Protein AF-A0A4Q9GJH0-F1 (afdb_monomer_lite)

Sequence (134 aa):
MIDRMADQTITAEALDAIDVSEDGAAIRVCFRGADGQDANLFLPGECAGQLAMSLPRAVRTALRLRHRDDSLRMVFPVGGWTIEASTDRDTMILTISTPDGFEASYALNRSGADDLAQSLSDAPANMPVAILKN

Structure (mmCIF, N/CA/C/O backbone):
data_AF-A0A4Q9GJH0-F1
#
_entry.id   AF-A0A4Q9GJH0-F1
#
loop_
_atom_site.group_PDB
_atom_site.id
_atom_site.type_symbol
_atom_site.label_atom_id
_atom_site.label_alt_id
_atom_site.label_comp_id
_atom_site.label_asym_id
_atom_site.label_entity_id
_atom_site.label_seq_id
_atom_site.pdbx_PDB_ins_code
_atom_site.Cartn_x
_atom_site.Cartn_y
_atom_site.Cartn_z
_atom_site.occupancy
_atom_site.B_iso_or_equiv
_atom_site.auth_seq_id
_atom_site.auth_comp_id
_atom_site.auth_asym_id
_atom_site.auth_atom_id
_atom_site.pdbx_PDB_model_num
ATOM 1 N N . MET A 1 1 ? -5.059 28.647 24.399 1.00 35.47 1 MET A N 1
ATOM 2 C CA . MET A 1 1 ? -5.648 27.422 24.973 1.00 35.47 1 MET A CA 1
ATOM 3 C C . MET A 1 1 ? -6.039 26.560 23.791 1.00 35.47 1 MET A C 1
ATOM 5 O O . MET A 1 1 ? -7.014 26.884 23.133 1.00 35.47 1 MET A O 1
ATOM 9 N N . ILE A 1 2 ? -5.187 25.608 23.409 1.00 39.00 2 ILE A N 1
ATOM 10 C CA . ILE A 1 2 ? -5.505 24.680 22.318 1.00 39.00 2 ILE A CA 1
ATOM 11 C C . ILE A 1 2 ? -6.424 23.645 22.949 1.00 39.00 2 ILE A C 1
ATOM 13 O O . ILE A 1 2 ? -6.019 22.979 23.903 1.00 39.00 2 ILE A O 1
ATOM 17 N N . ASP A 1 3 ? -7.673 23.618 22.496 1.00 41.72 3 ASP A N 1
ATOM 18 C CA . ASP A 1 3 ? -8.643 22.621 22.915 1.00 41.72 3 ASP A CA 1
ATOM 19 C C . ASP A 1 3 ? -8.056 21.245 22.605 1.00 41.72 3 ASP A C 1
ATOM 21 O O . ASP A 1 3 ? -7.635 20.959 21.480 1.00 41.72 3 ASP A O 1
AT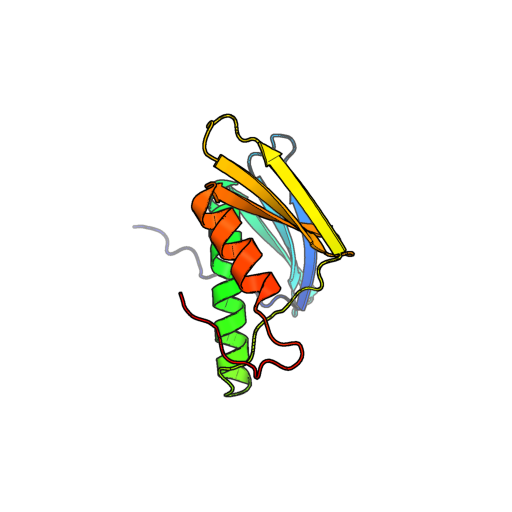OM 25 N N . ARG A 1 4 ? -7.911 20.433 23.646 1.00 51.38 4 ARG A N 1
ATOM 26 C CA . ARG A 1 4 ? -7.386 19.082 23.540 1.00 51.38 4 ARG A CA 1
ATOM 27 C C . ARG A 1 4 ? -8.502 18.283 22.884 1.00 51.38 4 ARG A C 1
ATOM 29 O O . ARG A 1 4 ? -9.346 17.755 23.602 1.00 51.38 4 ARG A O 1
ATOM 36 N N . MET A 1 5 ? -8.537 18.268 21.545 1.00 52.88 5 MET A N 1
ATOM 37 C CA . MET A 1 5 ? -9.466 17.437 20.777 1.00 52.88 5 MET A CA 1
ATOM 38 C C . MET A 1 5 ? -9.485 16.063 21.437 1.00 52.88 5 MET A C 1
ATOM 40 O O . MET A 1 5 ? -8.427 15.460 21.642 1.00 52.88 5 MET A O 1
ATOM 44 N N . ALA A 1 6 ? -10.667 15.647 21.890 1.00 57.72 6 ALA A N 1
ATOM 45 C CA . ALA A 1 6 ? -10.839 14.363 22.538 1.00 57.72 6 ALA A CA 1
ATOM 46 C C . ALA A 1 6 ? -10.229 13.288 21.634 1.00 57.72 6 ALA A C 1
ATOM 48 O O . ALA A 1 6 ? -10.482 13.281 20.430 1.00 57.72 6 ALA A O 1
ATOM 49 N N . ASP A 1 7 ? -9.404 12.420 22.214 1.00 72.12 7 ASP A N 1
ATOM 50 C CA . ASP A 1 7 ? -8.904 11.230 21.537 1.00 72.12 7 ASP A CA 1
ATOM 51 C C . ASP A 1 7 ? -10.113 10.334 21.242 1.00 72.12 7 ASP A C 1
ATOM 53 O O . ASP A 1 7 ? -10.593 9.595 22.104 1.00 72.12 7 ASP A O 1
ATOM 57 N N . GLN A 1 8 ? -10.704 10.508 20.060 1.00 77.81 8 GLN A N 1
ATOM 58 C CA . GLN A 1 8 ? -11.819 9.699 19.595 1.00 77.81 8 GLN A CA 1
ATOM 59 C C . GLN A 1 8 ? -11.248 8.395 19.052 1.00 77.81 8 GLN A C 1
ATOM 61 O O . GLN A 1 8 ? -11.028 8.225 17.856 1.00 77.81 8 GLN A O 1
ATOM 66 N N . THR A 1 9 ? -10.977 7.473 19.972 1.00 83.00 9 THR A N 1
ATOM 67 C CA . THR A 1 9 ? -10.637 6.099 19.620 1.00 83.00 9 THR A CA 1
ATOM 68 C C . THR A 1 9 ? -11.901 5.353 19.209 1.00 83.00 9 THR A C 1
ATOM 70 O O . THR A 1 9 ? -12.890 5.340 19.941 1.00 83.00 9 THR A O 1
ATOM 73 N N . ILE A 1 10 ? -11.846 4.689 18.057 1.00 87.56 10 ILE A N 1
ATOM 74 C CA . ILE A 1 10 ? -12.928 3.856 17.533 1.00 87.56 10 ILE A CA 1
ATOM 75 C C . ILE A 1 10 ? -12.414 2.426 17.435 1.00 87.56 10 ILE A C 1
ATOM 77 O O . ILE A 1 10 ? -11.297 2.187 16.977 1.00 87.56 10 ILE A O 1
ATOM 81 N N . THR A 1 11 ? -13.233 1.468 17.865 1.00 90.88 11 THR A N 1
ATOM 82 C CA . THR A 1 11 ? -12.961 0.045 17.642 1.00 90.88 11 THR A CA 1
ATOM 83 C C . THR A 1 11 ? -13.763 -0.410 16.432 1.00 90.88 11 THR A C 1
ATOM 85 O O . THR A 1 11 ? -14.964 -0.653 16.541 1.00 90.88 11 THR A O 1
ATOM 88 N N . ALA A 1 12 ? -13.103 -0.484 15.277 1.00 91.38 12 ALA A N 1
ATOM 89 C CA . ALA A 1 12 ? -13.711 -0.985 14.052 1.00 91.38 12 ALA A CA 1
ATOM 90 C C . ALA A 1 12 ? -13.873 -2.512 14.116 1.00 91.38 12 ALA A C 1
ATOM 92 O O . ALA A 1 12 ? -12.917 -3.233 14.403 1.00 91.38 12 ALA A O 1
ATOM 93 N N . GLU A 1 13 ? -15.076 -2.993 13.821 1.00 93.31 13 GLU A N 1
ATOM 94 C CA . GLU A 1 13 ? -15.376 -4.409 13.605 1.00 93.31 13 GLU A CA 1
ATOM 95 C C . GLU A 1 13 ? -15.095 -4.811 12.151 1.00 93.31 13 GLU A C 1
ATOM 97 O O . GLU A 1 13 ? -14.546 -5.884 11.896 1.00 93.31 13 GLU A O 1
ATOM 102 N N . ALA A 1 14 ? -15.416 -3.929 11.199 1.00 92.00 14 ALA A N 1
ATOM 103 C CA . ALA A 1 14 ? -15.199 -4.151 9.774 1.00 92.00 14 ALA A CA 1
ATOM 104 C C . ALA A 1 14 ? -14.871 -2.848 9.030 1.00 92.00 14 ALA A C 1
ATOM 106 O O . ALA A 1 14 ? -15.298 -1.763 9.430 1.00 92.00 14 ALA A O 1
ATOM 107 N N . LEU A 1 15 ? -14.120 -2.980 7.932 1.00 92.69 15 LEU A N 1
ATOM 108 C CA . LEU A 1 15 ? -14.021 -1.968 6.880 1.00 92.69 15 LEU A CA 1
ATOM 109 C C . LEU A 1 15 ? -15.185 -2.194 5.910 1.00 92.69 15 LEU A C 1
ATOM 111 O O . LEU A 1 15 ? -15.270 -3.268 5.317 1.00 92.69 15 LEU A O 1
ATOM 115 N N . ASP A 1 16 ? -16.047 -1.196 5.749 1.00 92.12 16 ASP A N 1
ATOM 116 C CA . ASP A 1 16 ? -17.266 -1.317 4.946 1.00 92.12 16 ASP A CA 1
ATOM 117 C C . ASP A 1 16 ? -17.090 -0.755 3.532 1.00 92.12 16 ASP A C 1
ATOM 119 O O . ASP A 1 16 ? -17.484 -1.396 2.560 1.00 92.12 16 ASP A O 1
ATOM 123 N N . ALA A 1 17 ? -16.497 0.435 3.405 1.00 92.56 17 ALA A N 1
ATOM 124 C CA . ALA A 1 17 ? -16.314 1.100 2.117 1.00 92.56 17 ALA A CA 1
ATOM 125 C C . ALA A 1 17 ? -15.124 2.068 2.130 1.00 92.56 17 ALA A C 1
ATOM 127 O O . ALA A 1 17 ? -14.705 2.557 3.183 1.00 92.56 17 ALA A O 1
ATOM 128 N N . ILE A 1 18 ? -14.605 2.359 0.937 1.00 93.81 18 ILE A N 1
ATOM 129 C CA . ILE A 1 18 ? -13.670 3.456 0.691 1.00 93.81 18 ILE A CA 1
ATOM 130 C C . ILE A 1 18 ? -14.238 4.292 -0.452 1.00 93.81 18 ILE A C 1
ATOM 132 O O . ILE A 1 18 ? -14.341 3.807 -1.576 1.00 93.81 18 ILE A O 1
ATOM 136 N N . ASP A 1 19 ? -14.572 5.545 -0.158 1.00 95.44 19 ASP A N 1
ATOM 137 C CA . ASP A 1 19 ? -15.077 6.506 -1.136 1.00 95.44 19 ASP A CA 1
ATOM 138 C C . ASP A 1 19 ? -14.008 7.554 -1.452 1.00 95.44 19 ASP A C 1
ATOM 140 O O . ASP A 1 19 ? -13.217 7.939 -0.587 1.00 95.44 19 ASP A O 1
ATOM 144 N N . VAL A 1 20 ? -14.015 8.066 -2.679 1.00 95.44 20 VAL A N 1
ATOM 145 C CA . VAL A 1 20 ? -13.168 9.187 -3.109 1.00 95.44 20 VAL A CA 1
ATOM 146 C C . VAL A 1 20 ? -14.058 10.411 -3.305 1.00 95.44 20 VAL A C 1
ATOM 148 O O . VAL A 1 20 ? -15.166 10.291 -3.829 1.00 95.44 20 VAL A O 1
ATOM 151 N N . SER A 1 21 ? -13.609 11.586 -2.859 1.00 94.62 21 SER A N 1
ATOM 152 C CA . SER A 1 21 ? -14.338 12.833 -3.104 1.00 94.62 21 SER A CA 1
ATOM 153 C C . SER A 1 21 ? -14.455 13.120 -4.604 1.00 94.62 21 SER A C 1
ATOM 155 O O . SER A 1 21 ? -13.598 12.722 -5.389 1.00 94.62 21 SER A O 1
ATOM 157 N N . GLU A 1 22 ? -15.504 13.838 -5.016 1.00 95.56 22 GLU A N 1
ATOM 158 C CA . GLU A 1 22 ? -15.748 14.151 -6.437 1.00 95.56 22 GLU A CA 1
ATOM 159 C C . GLU A 1 22 ? -14.574 14.890 -7.102 1.00 95.56 22 GLU A C 1
ATOM 161 O O . GLU A 1 22 ? -14.323 14.722 -8.292 1.00 95.56 22 GLU A O 1
ATOM 166 N N . ASP A 1 23 ? -13.838 15.689 -6.327 1.00 94.75 23 ASP A N 1
ATOM 167 C CA . ASP A 1 23 ? -12.649 16.424 -6.764 1.00 94.75 23 ASP A CA 1
ATOM 168 C C . ASP A 1 23 ? -11.340 15.615 -6.665 1.00 94.75 23 ASP A C 1
ATOM 170 O O . ASP A 1 23 ? -10.280 16.116 -7.040 1.00 94.75 23 ASP A O 1
ATOM 174 N N . GLY A 1 24 ? -11.386 14.381 -6.149 1.00 93.69 24 GLY A N 1
ATOM 175 C CA . GLY A 1 24 ? -10.224 13.513 -5.945 1.00 93.69 24 GLY A CA 1
ATOM 176 C C . GLY A 1 24 ? -9.266 13.960 -4.836 1.00 93.69 24 GLY A C 1
ATOM 177 O O . GLY A 1 24 ? -8.205 13.359 -4.668 1.00 93.69 24 GLY A O 1
ATOM 178 N N . ALA A 1 25 ? -9.599 15.006 -4.076 1.00 94.81 25 ALA A N 1
ATOM 179 C CA . ALA A 1 25 ? -8.696 15.596 -3.090 1.00 94.81 25 ALA A CA 1
ATOM 180 C C . ALA A 1 25 ? -8.583 14.782 -1.790 1.00 94.81 25 ALA A C 1
ATOM 182 O O . ALA A 1 25 ? -7.629 14.962 -1.023 1.00 94.81 25 ALA A O 1
ATOM 183 N N . ALA A 1 26 ? -9.549 13.904 -1.515 1.00 96.00 26 ALA A N 1
ATOM 184 C CA . ALA A 1 26 ? -9.608 13.141 -0.280 1.00 96.00 26 ALA A CA 1
ATOM 185 C C . ALA A 1 26 ? -10.279 11.777 -0.459 1.00 96.00 26 ALA A C 1
ATOM 187 O O . ALA A 1 26 ? -11.070 11.557 -1.376 1.00 96.00 26 ALA A O 1
ATOM 188 N N . ILE A 1 27 ? -9.998 10.883 0.486 1.00 96.50 27 ILE A N 1
ATOM 189 C CA . ILE A 1 27 ? -10.698 9.611 0.640 1.00 96.50 27 ILE A CA 1
ATOM 190 C C . ILE A 1 27 ? -11.463 9.586 1.962 1.00 96.50 27 ILE A C 1
ATOM 192 O O . ILE A 1 27 ? -11.039 10.164 2.968 1.00 96.50 27 ILE A O 1
ATOM 196 N N . ARG A 1 28 ? -12.588 8.881 1.973 1.00 96.00 28 ARG A N 1
ATOM 197 C CA . ARG A 1 28 ? -13.330 8.526 3.178 1.00 96.00 28 ARG A CA 1
ATOM 198 C C . ARG A 1 28 ? -13.240 7.024 3.369 1.00 96.00 28 ARG A C 1
ATOM 200 O O . ARG A 1 28 ? -13.573 6.268 2.467 1.00 96.00 28 ARG A O 1
ATOM 207 N N . VAL A 1 29 ? -12.812 6.611 4.553 1.00 95.06 29 VAL A N 1
ATOM 208 C CA . VAL A 1 29 ? -12.776 5.210 4.965 1.00 95.06 29 VAL A CA 1
ATOM 209 C C . VAL A 1 29 ? -13.909 4.986 5.957 1.00 95.06 29 VAL A C 1
ATOM 211 O O . VAL A 1 29 ? -13.932 5.612 7.019 1.00 95.06 29 VAL A O 1
ATOM 214 N N . CYS A 1 30 ? -14.851 4.130 5.587 1.00 94.56 30 CYS A N 1
ATOM 215 C CA . CYS A 1 30 ? -16.059 3.847 6.349 1.00 94.56 30 CYS A CA 1
ATOM 216 C C . CYS A 1 30 ? -15.871 2.543 7.126 1.00 94.56 30 CYS A C 1
ATOM 218 O O . CYS A 1 30 ? -15.550 1.504 6.544 1.00 94.56 30 CYS A O 1
ATOM 220 N N . PHE A 1 31 ? -16.081 2.592 8.434 1.00 94.31 31 PHE A N 1
ATOM 221 C CA . PHE A 1 31 ? -15.978 1.453 9.333 1.00 94.31 31 PHE A CA 1
ATOM 222 C C . PHE A 1 31 ? -17.298 1.221 10.047 1.00 94.31 31 PHE A C 1
ATOM 224 O O . PHE A 1 31 ? -17.959 2.170 10.469 1.00 94.31 31 PHE A O 1
ATOM 231 N N . ARG A 1 32 ? -17.596 -0.047 10.299 1.00 93.62 32 ARG A N 1
ATOM 232 C CA . ARG A 1 32 ? -18.620 -0.442 11.260 1.00 93.62 32 ARG A CA 1
ATOM 233 C C . ARG A 1 32 ? -17.994 -0.519 12.645 1.00 93.62 32 ARG A C 1
ATOM 235 O O . ARG A 1 32 ? -17.018 -1.252 12.827 1.00 93.62 32 ARG A O 1
ATOM 242 N N . GLY A 1 33 ? -18.504 0.238 13.609 1.00 90.12 33 GLY A N 1
ATOM 243 C CA . GLY A 1 33 ? -18.039 0.182 14.994 1.00 90.12 33 GLY A CA 1
ATOM 244 C C . GLY A 1 33 ? -18.573 -1.043 15.733 1.00 90.12 33 GLY A C 1
ATOM 245 O O . GLY A 1 33 ? -19.702 -1.477 15.511 1.00 90.12 33 GLY A O 1
ATOM 246 N N . ALA A 1 34 ? -17.777 -1.584 16.657 1.00 89.12 34 ALA A N 1
ATOM 247 C CA . ALA A 1 34 ? -18.182 -2.709 17.509 1.00 89.12 34 ALA A CA 1
ATOM 248 C C . ALA A 1 34 ? -19.311 -2.357 18.505 1.00 89.12 34 ALA A C 1
ATOM 250 O O . ALA A 1 34 ? -19.919 -3.238 19.110 1.00 89.12 34 ALA A O 1
ATOM 251 N N . ASP A 1 35 ? -19.588 -1.067 18.697 1.00 87.19 35 ASP A N 1
ATOM 252 C CA . ASP A 1 35 ? -20.725 -0.530 19.450 1.00 87.19 35 ASP A CA 1
ATOM 253 C C . ASP A 1 35 ? -21.996 -0.379 18.590 1.00 87.19 35 ASP A C 1
ATOM 255 O O . ASP A 1 35 ? -23.019 0.122 19.064 1.00 87.19 35 ASP A O 1
ATOM 259 N N . GLY A 1 36 ? -21.941 -0.815 17.327 1.00 84.88 36 GLY A N 1
ATOM 260 C CA . GLY A 1 36 ? -23.011 -0.669 16.349 1.00 84.88 36 GLY A CA 1
ATOM 261 C C . GLY A 1 36 ? -23.145 0.745 15.782 1.00 84.88 36 GLY A C 1
ATOM 262 O O . GLY A 1 36 ? -24.145 1.018 15.120 1.00 84.88 36 GLY A O 1
ATOM 263 N N . GLN A 1 37 ? -22.193 1.646 16.053 1.00 88.19 37 GLN A N 1
ATOM 264 C CA . GLN A 1 37 ? -22.141 2.974 15.447 1.00 88.19 37 GLN A CA 1
ATOM 265 C C . GLN A 1 37 ? -21.110 3.005 14.323 1.00 88.19 37 GLN A C 1
ATOM 267 O O . GLN A 1 37 ? -19.944 2.657 14.510 1.00 88.19 37 GLN A O 1
ATOM 272 N N . ASP A 1 38 ? -21.531 3.459 13.148 1.00 90.44 38 ASP A N 1
ATOM 273 C CA . ASP A 1 38 ? -20.618 3.622 12.023 1.00 90.44 38 ASP A CA 1
ATOM 274 C C . ASP A 1 38 ? -19.680 4.810 12.248 1.00 90.44 38 ASP A C 1
ATOM 276 O O . ASP A 1 38 ? -20.036 5.844 12.823 1.00 90.44 38 ASP A O 1
ATOM 280 N N . ALA A 1 39 ? -18.461 4.659 11.751 1.00 91.44 39 ALA A N 1
ATOM 281 C CA . ALA A 1 39 ? -17.379 5.602 11.915 1.00 91.44 39 ALA A CA 1
ATOM 282 C C . ALA A 1 39 ? -16.723 5.906 10.576 1.00 91.44 39 ALA A C 1
ATOM 284 O O . ALA A 1 39 ? -16.472 5.014 9.773 1.00 91.44 39 ALA A O 1
ATOM 285 N N . ASN A 1 40 ? -16.380 7.173 10.360 1.00 92.25 40 ASN A N 1
ATOM 286 C CA . ASN A 1 40 ? -15.754 7.613 9.122 1.00 92.25 40 ASN A CA 1
ATOM 287 C C . ASN A 1 40 ? -14.418 8.284 9.417 1.00 92.25 40 ASN A C 1
ATOM 289 O O . ASN A 1 40 ? -14.354 9.238 10.191 1.00 92.25 40 ASN A O 1
ATOM 293 N N . LEU A 1 41 ? -13.365 7.821 8.748 1.00 92.69 41 LEU A N 1
ATOM 294 C CA . LEU A 1 41 ? -12.070 8.484 8.723 1.00 92.69 41 LEU A CA 1
ATOM 295 C C . LEU A 1 41 ? -11.927 9.231 7.397 1.00 92.69 41 LEU A C 1
ATOM 297 O O . LEU A 1 41 ? -11.877 8.623 6.331 1.00 92.69 41 LEU A O 1
ATOM 301 N N . PHE A 1 42 ? -11.864 10.557 7.467 1.00 93.69 42 PHE A N 1
ATOM 302 C CA . PHE A 1 42 ? -11.609 11.403 6.306 1.00 93.69 42 PHE A CA 1
ATOM 303 C C . PHE A 1 42 ? -10.116 11.707 6.200 1.00 93.69 42 PHE A C 1
ATOM 305 O O . PHE A 1 42 ? -9.511 12.198 7.153 1.00 93.69 42 PHE A O 1
ATOM 312 N N . LEU A 1 43 ? -9.526 11.422 5.043 1.00 95.44 43 LEU A N 1
ATOM 313 C CA . LEU A 1 43 ? -8.099 11.584 4.795 1.00 95.44 43 LEU A CA 1
ATOM 314 C C . LEU A 1 43 ? -7.896 12.440 3.547 1.00 95.44 43 LEU A C 1
ATOM 316 O O . LEU A 1 43 ? -8.245 11.998 2.451 1.00 95.44 43 LEU A O 1
ATOM 320 N N . PRO A 1 44 ? -7.278 13.626 3.670 1.00 96.50 44 PRO A N 1
ATOM 321 C CA . PRO A 1 44 ? -6.696 14.301 2.518 1.00 96.50 44 PRO A CA 1
ATOM 322 C C . PRO A 1 44 ? -5.745 13.359 1.766 1.00 96.50 44 PRO A C 1
ATOM 324 O O . PRO A 1 44 ? -5.099 12.514 2.391 1.00 96.50 44 PRO A O 1
ATOM 327 N N . GLY A 1 45 ? -5.626 13.513 0.446 1.00 92.88 45 GLY A N 1
ATOM 328 C CA . GLY A 1 45 ? -4.864 12.590 -0.406 1.00 92.88 45 GLY A CA 1
ATOM 329 C C . GLY A 1 45 ? -3.420 12.352 0.054 1.00 92.88 45 GLY A C 1
ATOM 330 O O . GLY A 1 45 ? -2.937 11.222 0.029 1.00 92.88 45 GLY A O 1
ATOM 331 N N . GLU A 1 46 ? -2.747 13.380 0.575 1.00 93.94 46 GLU A N 1
ATOM 332 C CA . GLU A 1 46 ? -1.403 13.228 1.147 1.00 93.94 46 GLU A CA 1
ATOM 333 C C . GLU A 1 46 ? -1.398 12.305 2.379 1.00 93.94 46 GLU A C 1
ATOM 335 O O . GLU A 1 46 ? -0.577 11.391 2.475 1.00 93.94 46 GLU A O 1
ATOM 340 N N . CYS A 1 47 ? -2.352 12.487 3.297 1.00 95.12 47 CYS A N 1
ATOM 341 C CA . CYS A 1 47 ? -2.505 11.627 4.469 1.00 95.12 47 CYS A CA 1
ATOM 342 C C . CYS A 1 47 ? -2.869 10.193 4.071 1.00 95.12 47 CYS A C 1
ATOM 344 O O . CYS A 1 47 ? -2.380 9.244 4.684 1.00 95.12 47 CYS A O 1
ATOM 346 N N . ALA A 1 48 ? -3.690 10.024 3.032 1.00 93.69 48 ALA A N 1
ATOM 347 C CA . ALA A 1 48 ? -4.018 8.715 2.480 1.00 93.69 48 ALA A CA 1
ATOM 348 C C . ALA A 1 48 ? -2.766 7.992 1.961 1.00 93.69 48 ALA A C 1
ATOM 350 O O . ALA A 1 48 ? -2.539 6.834 2.311 1.00 93.69 48 ALA A O 1
ATOM 351 N N . GLY A 1 49 ? -1.911 8.690 1.206 1.00 91.81 49 GLY A N 1
ATOM 352 C CA . GLY A 1 49 ? -0.634 8.151 0.734 1.00 91.81 49 GLY A CA 1
ATOM 353 C C . GLY A 1 49 ? 0.301 7.766 1.883 1.00 91.81 49 GLY A C 1
ATOM 354 O O . GLY A 1 49 ? 0.833 6.655 1.912 1.00 91.81 49 GLY A O 1
ATOM 355 N N . GLN A 1 50 ? 0.446 8.636 2.886 1.00 94.56 50 GLN A N 1
ATOM 356 C CA . GLN A 1 50 ? 1.250 8.347 4.080 1.00 94.56 50 GLN A CA 1
ATOM 357 C C . GLN A 1 50 ? 0.732 7.119 4.843 1.00 94.56 50 GLN A C 1
ATOM 359 O O . GLN A 1 50 ? 1.526 6.276 5.279 1.00 94.56 50 GLN A O 1
ATOM 364 N N . LEU A 1 51 ? -0.592 6.985 4.980 1.00 93.38 51 LEU A N 1
ATOM 365 C CA . LEU A 1 51 ? -1.217 5.830 5.616 1.00 93.38 51 LEU A CA 1
ATOM 366 C C . LEU A 1 51 ? -0.963 4.553 4.809 1.00 93.38 51 LEU A C 1
ATOM 368 O O . LEU A 1 51 ? -0.510 3.563 5.383 1.00 93.38 51 LEU A O 1
ATOM 372 N N . ALA A 1 52 ? -1.171 4.586 3.490 1.00 91.44 52 ALA A N 1
ATOM 373 C CA . ALA A 1 52 ? -0.929 3.453 2.599 1.00 91.44 52 ALA A CA 1
ATOM 374 C C . ALA A 1 52 ? 0.528 2.963 2.667 1.00 91.44 52 ALA A C 1
ATOM 376 O O . ALA A 1 52 ? 0.775 1.761 2.745 1.00 91.44 52 ALA A O 1
ATOM 377 N N . MET A 1 53 ? 1.503 3.876 2.734 1.00 91.12 53 MET A N 1
ATOM 378 C CA . MET A 1 53 ? 2.923 3.523 2.868 1.00 91.12 53 MET A CA 1
ATOM 379 C C . MET A 1 53 ? 3.296 2.986 4.261 1.00 91.12 53 MET A C 1
ATOM 381 O O . MET A 1 53 ? 4.281 2.258 4.408 1.00 91.12 53 MET A O 1
ATOM 385 N N . SER A 1 54 ? 2.521 3.320 5.294 1.00 92.50 54 SER A N 1
ATOM 386 C CA . SER A 1 54 ? 2.821 2.959 6.688 1.00 92.50 54 SER A CA 1
ATOM 387 C C . SER A 1 54 ? 2.122 1.676 7.143 1.00 92.50 54 SER A C 1
ATOM 389 O O . SER A 1 54 ? 2.678 0.899 7.930 1.00 92.50 54 SER A O 1
ATOM 391 N N . LEU A 1 55 ? 0.914 1.429 6.634 1.00 92.88 55 LEU A N 1
ATOM 392 C CA . LEU A 1 55 ? 0.043 0.345 7.075 1.00 92.88 55 LEU A CA 1
ATOM 393 C C . LEU A 1 55 ? 0.669 -1.052 6.900 1.00 92.88 55 LEU A C 1
ATOM 395 O O . LEU A 1 55 ? 0.638 -1.814 7.869 1.00 92.88 55 LEU A O 1
ATOM 399 N N . PRO A 1 56 ? 1.340 -1.399 5.778 1.00 90.75 56 PRO A N 1
ATOM 400 C CA . PRO A 1 56 ? 1.969 -2.713 5.629 1.00 90.75 56 PRO A CA 1
ATOM 401 C C . PRO A 1 56 ? 2.995 -3.012 6.733 1.00 90.75 56 PRO A C 1
ATOM 403 O O . PRO A 1 56 ? 3.052 -4.121 7.274 1.00 90.75 56 PRO A O 1
ATOM 406 N N . ARG A 1 57 ? 3.789 -2.005 7.132 1.00 91.44 57 ARG A N 1
ATOM 407 C CA . ARG A 1 57 ? 4.771 -2.140 8.220 1.00 91.44 57 ARG A CA 1
ATOM 408 C C . ARG A 1 57 ? 4.092 -2.275 9.583 1.00 91.44 57 ARG A C 1
ATOM 410 O O . ARG A 1 57 ? 4.565 -3.066 10.408 1.00 91.44 57 ARG A O 1
ATOM 417 N N . ALA A 1 58 ? 3.019 -1.524 9.824 1.00 94.31 58 ALA A N 1
ATOM 418 C CA . ALA A 1 58 ? 2.249 -1.603 11.062 1.00 94.31 58 ALA A CA 1
ATOM 419 C C . ALA A 1 58 ? 1.596 -2.986 11.223 1.00 94.31 58 ALA A C 1
ATOM 421 O O . ALA A 1 58 ? 1.803 -3.647 12.240 1.00 94.31 58 ALA A O 1
ATOM 422 N N . VAL A 1 59 ? 0.924 -3.480 10.178 1.00 93.56 59 VAL A N 1
ATOM 423 C CA . VAL A 1 59 ? 0.287 -4.806 10.147 1.00 93.56 59 VAL A CA 1
ATOM 424 C C . VAL A 1 59 ? 1.309 -5.920 10.359 1.00 93.56 59 VAL A C 1
ATOM 426 O O . VAL A 1 59 ? 1.098 -6.802 11.191 1.00 93.56 59 VAL A O 1
ATOM 429 N N . ARG A 1 60 ? 2.463 -5.863 9.677 1.00 93.19 60 ARG A N 1
ATOM 430 C CA . ARG A 1 60 ? 3.553 -6.826 9.899 1.00 93.19 60 ARG A CA 1
ATOM 431 C C . ARG A 1 60 ? 3.998 -6.844 11.361 1.00 93.19 60 ARG A C 1
ATOM 433 O O . ARG A 1 60 ? 4.159 -7.914 11.936 1.00 93.19 60 ARG A O 1
ATOM 440 N N . THR A 1 61 ? 4.197 -5.672 11.965 1.00 94.25 61 THR A N 1
ATOM 441 C CA . THR A 1 61 ? 4.591 -5.562 13.379 1.00 94.25 61 THR A CA 1
ATOM 442 C C . THR A 1 61 ? 3.533 -6.177 14.298 1.00 94.25 61 THR A C 1
ATOM 444 O O . THR A 1 61 ? 3.876 -6.967 15.175 1.00 94.25 61 THR A O 1
ATOM 447 N N . ALA A 1 62 ? 2.252 -5.886 14.060 1.00 94.19 62 ALA A N 1
ATOM 448 C CA . ALA A 1 62 ? 1.147 -6.437 14.838 1.00 94.19 62 ALA A CA 1
ATOM 449 C C . ALA A 1 62 ? 1.075 -7.974 14.757 1.00 94.19 62 ALA A C 1
ATOM 451 O O . ALA A 1 62 ? 0.952 -8.634 15.790 1.00 94.19 62 ALA A O 1
ATOM 452 N N . LEU A 1 63 ? 1.218 -8.554 13.557 1.00 94.69 63 LEU A N 1
ATOM 453 C CA . LEU A 1 63 ? 1.231 -10.009 13.355 1.00 94.69 63 LEU A CA 1
ATOM 454 C C . LEU A 1 63 ? 2.363 -10.683 14.140 1.00 94.69 63 LEU A C 1
ATOM 456 O O . LEU A 1 63 ? 2.122 -11.646 14.869 1.00 94.69 63 LEU A O 1
ATOM 460 N N . ARG A 1 64 ? 3.581 -10.142 14.041 1.00 94.69 64 ARG A N 1
ATOM 461 C CA . ARG A 1 64 ? 4.754 -10.676 14.747 1.00 94.69 64 ARG A CA 1
ATOM 462 C C . ARG A 1 64 ? 4.580 -10.636 16.258 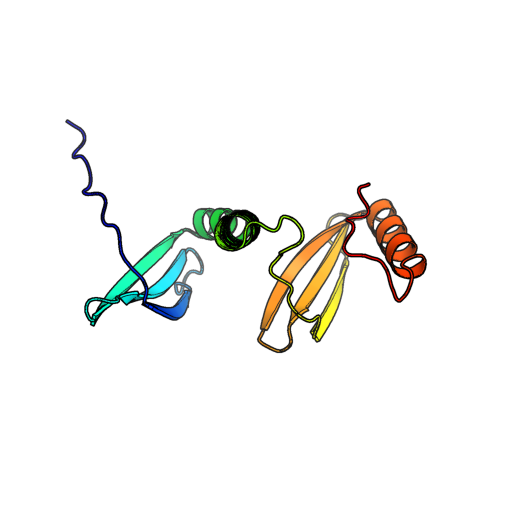1.00 94.69 64 ARG A C 1
ATOM 464 O O . ARG A 1 64 ? 4.845 -11.629 16.926 1.00 94.69 64 ARG A O 1
ATOM 471 N N . LEU A 1 65 ? 4.085 -9.521 16.798 1.00 94.94 65 LEU A N 1
ATOM 472 C CA . LEU A 1 65 ? 3.848 -9.371 18.237 1.00 94.94 65 LEU A CA 1
ATOM 473 C C . LEU A 1 65 ? 2.759 -10.320 18.746 1.00 94.94 65 LEU A C 1
ATOM 475 O O . LEU A 1 65 ? 2.938 -10.957 19.783 1.00 94.94 65 LEU A O 1
ATOM 479 N N . ARG A 1 66 ? 1.649 -10.447 18.007 1.00 95.81 66 ARG A N 1
ATOM 480 C CA . ARG A 1 66 ? 0.515 -11.303 18.383 1.00 95.81 66 ARG A CA 1
ATOM 481 C C . ARG A 1 66 ? 0.898 -12.780 18.453 1.00 95.81 66 ARG A C 1
ATOM 483 O O . ARG A 1 66 ? 0.446 -13.480 19.354 1.00 95.81 66 ARG A O 1
ATOM 490 N N . HIS A 1 67 ? 1.715 -13.246 17.511 1.00 95.31 67 HIS A N 1
ATOM 491 C CA . HIS A 1 67 ? 2.061 -14.663 17.374 1.00 95.31 67 HIS A CA 1
ATOM 492 C C . HIS A 1 67 ? 3.466 -15.014 17.883 1.00 95.31 67 HIS A C 1
ATOM 494 O O . HIS A 1 67 ? 3.803 -16.192 17.946 1.00 95.31 67 HIS A O 1
ATOM 500 N N . ARG A 1 68 ? 4.264 -14.014 18.287 1.00 94.19 68 ARG A N 1
ATOM 501 C CA . ARG A 1 68 ? 5.674 -14.154 18.698 1.00 94.19 68 ARG A CA 1
ATOM 502 C C . ARG A 1 68 ? 6.534 -14.861 17.646 1.00 94.19 68 ARG A C 1
ATOM 504 O O . ARG A 1 68 ? 7.401 -15.661 17.984 1.00 94.19 68 ARG A O 1
ATOM 511 N N . ASP A 1 69 ? 6.282 -14.552 16.379 1.00 90.12 69 ASP A N 1
ATOM 512 C CA . ASP A 1 69 ? 6.969 -15.145 15.234 1.00 90.12 69 ASP A CA 1
ATOM 513 C C . ASP A 1 69 ? 7.361 -14.052 14.235 1.00 90.12 69 ASP A C 1
ATOM 515 O O . ASP A 1 69 ? 6.509 -13.445 13.583 1.00 90.12 69 ASP A O 1
ATOM 519 N N . ASP A 1 70 ? 8.667 -13.807 14.114 1.00 89.44 70 ASP A N 1
ATOM 520 C CA . ASP A 1 70 ? 9.238 -12.785 13.235 1.00 89.44 70 ASP A CA 1
ATOM 521 C C . ASP A 1 70 ? 9.184 -13.145 11.743 1.00 89.44 70 ASP A C 1
ATOM 523 O O . ASP A 1 70 ? 9.394 -12.281 10.884 1.00 89.44 70 ASP A O 1
ATOM 527 N N . SER A 1 71 ? 8.883 -14.394 11.395 1.00 87.31 71 SER A N 1
ATOM 528 C CA . SER A 1 71 ? 8.742 -14.812 10.000 1.00 87.31 71 SER A CA 1
ATOM 529 C C . SER A 1 71 ? 7.413 -14.355 9.385 1.00 87.31 71 SER A C 1
ATOM 531 O O . SER A 1 71 ? 7.323 -14.181 8.165 1.00 87.31 71 SER A O 1
ATOM 533 N N . LEU A 1 72 ? 6.404 -14.081 10.222 1.00 88.56 72 LEU A N 1
ATOM 534 C CA . LEU A 1 72 ? 5.062 -13.736 9.770 1.00 88.56 72 LEU A CA 1
ATOM 535 C C . LEU A 1 72 ? 5.010 -12.377 9.072 1.00 88.56 72 LEU A C 1
ATOM 537 O O . LEU A 1 72 ? 5.596 -11.373 9.495 1.00 88.56 72 LEU A O 1
ATOM 541 N N . ARG A 1 73 ? 4.244 -12.364 7.983 1.00 89.75 73 ARG A N 1
ATOM 542 C CA . ARG A 1 73 ? 3.961 -11.201 7.149 1.00 89.75 73 ARG A CA 1
ATOM 543 C C . ARG A 1 73 ? 2.632 -11.406 6.435 1.00 89.75 73 ARG A C 1
ATOM 545 O O . ARG A 1 73 ? 2.252 -12.535 6.141 1.00 89.75 73 ARG A O 1
ATOM 552 N N . MET A 1 74 ? 1.957 -10.303 6.142 1.00 87.88 74 MET A N 1
ATOM 553 C CA . MET A 1 74 ? 0.844 -10.306 5.203 1.00 87.88 74 MET A CA 1
ATOM 554 C C . MET A 1 74 ? 1.411 -10.507 3.795 1.00 87.88 74 MET A C 1
ATOM 556 O O . MET A 1 74 ? 2.388 -9.851 3.428 1.00 87.8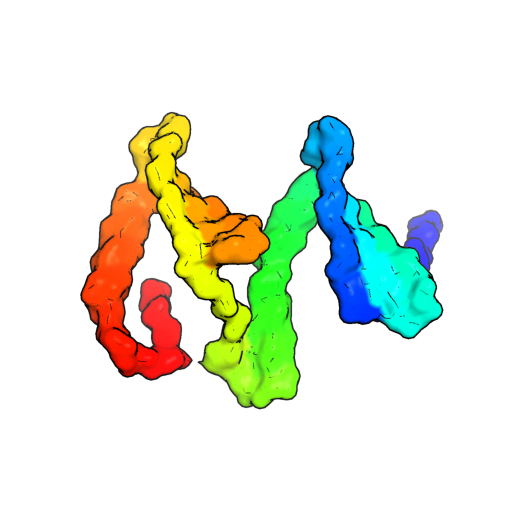8 74 MET A O 1
ATOM 560 N N . VAL A 1 75 ? 0.844 -11.449 3.047 1.00 90.50 75 VAL A N 1
ATOM 561 C CA . VAL A 1 75 ? 1.225 -11.747 1.665 1.00 90.50 75 VAL A CA 1
ATOM 562 C C . VAL A 1 75 ? -0.044 -11.749 0.841 1.00 90.50 75 VAL A C 1
ATOM 564 O O . VAL A 1 75 ? -1.030 -12.365 1.238 1.00 90.50 75 VAL A O 1
ATOM 567 N N . PHE A 1 76 ? 0.008 -11.077 -0.300 1.00 88.56 76 PHE A N 1
ATOM 568 C CA . PHE A 1 76 ? -1.080 -11.061 -1.259 1.00 88.56 76 PHE A CA 1
ATOM 569 C C . PHE A 1 76 ? -0.687 -11.885 -2.487 1.00 88.56 76 PHE A C 1
ATOM 571 O O . PHE A 1 76 ? 0.462 -11.787 -2.932 1.00 88.56 76 PHE A O 1
ATOM 578 N N . PRO A 1 77 ? -1.590 -12.721 -3.023 1.00 92.56 77 PRO A N 1
ATOM 579 C CA . PRO A 1 77 ? -1.311 -13.462 -4.242 1.00 92.56 77 PRO A CA 1
ATOM 580 C C . PRO A 1 77 ? -1.223 -12.497 -5.427 1.00 92.56 77 PRO A C 1
ATOM 582 O O . PRO A 1 77 ? -2.097 -11.653 -5.611 1.00 92.56 77 PRO A O 1
ATOM 585 N N . VAL A 1 78 ? -0.187 -12.650 -6.252 1.00 95.06 78 VAL A N 1
ATOM 586 C CA . VAL A 1 78 ? -0.075 -11.898 -7.507 1.00 95.06 78 VAL A CA 1
ATOM 587 C C . VAL A 1 78 ? -1.124 -12.422 -8.486 1.00 95.06 78 VAL A C 1
ATOM 589 O O . VAL A 1 78 ? -1.123 -13.605 -8.824 1.00 95.06 78 VAL A O 1
ATOM 592 N N . GLY A 1 79 ? -2.019 -11.540 -8.921 1.00 95.06 79 GLY A N 1
ATOM 593 C CA . GLY A 1 79 ? -3.011 -11.792 -9.964 1.00 95.06 79 GLY A CA 1
ATOM 594 C C . GLY A 1 79 ? -2.559 -11.303 -11.339 1.00 95.06 79 GLY A C 1
ATOM 595 O O . GLY A 1 79 ? -2.856 -11.946 -12.343 1.00 95.06 79 GLY A O 1
ATOM 596 N N . GLY A 1 80 ? -1.803 -10.205 -11.390 1.00 95.94 80 GLY A N 1
ATOM 597 C CA . GLY A 1 80 ? -1.290 -9.630 -12.630 1.00 95.94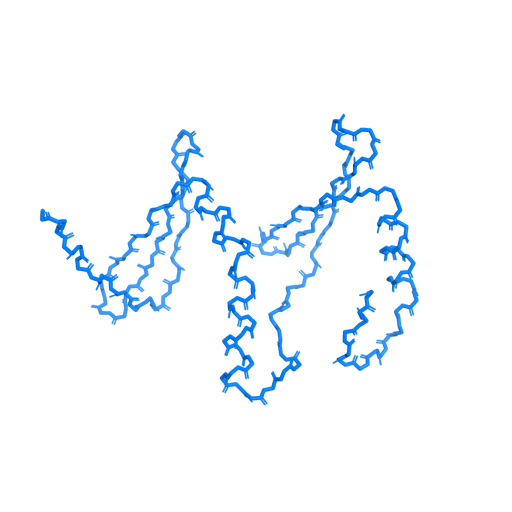 80 GLY A CA 1
ATOM 598 C C . GLY A 1 80 ? -0.181 -8.610 -12.396 1.00 95.94 80 GLY A C 1
ATOM 599 O O . GLY A 1 80 ? 0.119 -8.241 -11.259 1.00 95.94 80 GLY A O 1
ATOM 600 N N . TRP A 1 81 ? 0.450 -8.177 -13.487 1.00 96.94 81 TRP A N 1
ATOM 601 C CA . TRP A 1 81 ? 1.441 -7.107 -13.466 1.00 96.94 81 TRP A CA 1
ATOM 602 C C . TRP A 1 81 ? 1.492 -6.353 -14.801 1.00 96.94 81 TRP A C 1
ATOM 604 O O . TRP A 1 81 ? 1.217 -6.930 -15.855 1.00 96.94 81 TRP A O 1
ATOM 614 N N . THR A 1 82 ? 1.865 -5.074 -14.755 1.00 97.38 82 THR A N 1
ATOM 615 C CA . THR A 1 82 ? 2.145 -4.228 -15.925 1.00 97.38 82 THR A CA 1
ATOM 616 C C . THR A 1 82 ? 3.484 -3.518 -15.753 1.00 97.38 82 THR A C 1
ATOM 618 O O . THR A 1 82 ? 3.936 -3.278 -14.632 1.00 97.38 82 THR A O 1
ATOM 621 N N . ILE A 1 83 ? 4.148 -3.212 -16.870 1.00 96.38 83 ILE A N 1
ATOM 622 C CA . ILE A 1 83 ? 5.354 -2.380 -16.892 1.00 96.38 83 ILE A CA 1
ATOM 623 C C . ILE A 1 83 ? 5.145 -1.266 -17.907 1.00 96.38 83 ILE A C 1
ATOM 625 O O . ILE A 1 83 ? 4.851 -1.529 -19.074 1.00 96.38 83 ILE A O 1
ATOM 629 N N . GLU A 1 84 ? 5.338 -0.031 -17.463 1.00 95.94 84 GLU A N 1
ATOM 630 C CA . GLU A 1 84 ? 5.157 1.176 -18.264 1.00 95.94 84 GLU A CA 1
ATOM 631 C C . GLU A 1 84 ? 6.405 2.060 -18.182 1.00 95.94 84 GLU A C 1
ATOM 633 O O . GLU A 1 84 ? 7.106 2.091 -17.169 1.00 95.94 84 GLU A O 1
ATOM 638 N N . ALA A 1 85 ? 6.712 2.783 -19.258 1.00 93.12 85 ALA A N 1
ATOM 639 C CA . ALA A 1 85 ? 7.772 3.784 -19.226 1.00 93.12 85 ALA A CA 1
ATOM 640 C C . ALA A 1 85 ? 7.289 5.027 -18.467 1.00 93.12 85 ALA A C 1
ATOM 642 O O . ALA A 1 85 ? 6.180 5.508 -18.705 1.00 93.12 85 ALA A O 1
ATOM 643 N N . SER A 1 86 ? 8.130 5.574 -17.588 1.00 92.62 86 SER A N 1
ATOM 644 C CA . SER A 1 86 ? 7.886 6.888 -16.996 1.00 92.62 86 SER A CA 1
ATOM 645 C C . SER A 1 86 ? 8.224 8.000 -17.994 1.00 92.62 86 SER A C 1
ATOM 647 O O . SER A 1 86 ? 8.946 7.802 -18.973 1.00 92.62 86 SER A O 1
ATOM 649 N N . THR A 1 87 ? 7.745 9.215 -17.726 1.00 90.38 87 THR A N 1
ATOM 650 C CA . THR A 1 87 ? 8.224 10.423 -18.416 1.00 90.38 87 THR A CA 1
ATOM 651 C C . THR A 1 87 ? 9.705 10.694 -18.143 1.00 90.38 87 THR A C 1
ATOM 653 O O . THR A 1 87 ? 10.366 11.370 -18.932 1.00 90.38 87 THR A O 1
ATOM 656 N N . ASP A 1 88 ? 10.223 10.175 -17.029 1.00 90.56 88 ASP A N 1
ATOM 657 C CA . ASP A 1 88 ? 11.654 10.110 -16.756 1.00 90.56 88 ASP A CA 1
ATOM 658 C C . ASP A 1 88 ? 12.285 8.924 -17.504 1.00 90.56 88 ASP A C 1
ATOM 660 O O . ASP A 1 88 ? 11.883 7.776 -17.320 1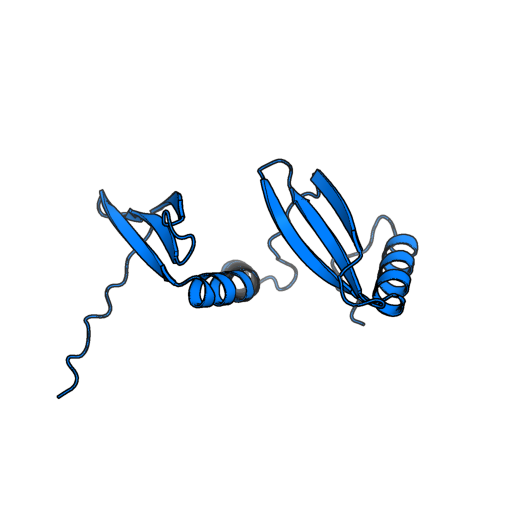.00 90.56 88 ASP A O 1
ATOM 664 N N . ARG A 1 89 ? 13.275 9.213 -18.359 1.00 83.31 89 ARG A N 1
ATOM 665 C CA . ARG A 1 89 ? 13.804 8.277 -19.369 1.00 83.31 89 ARG A CA 1
ATOM 666 C C . ARG A 1 89 ? 14.456 7.027 -18.788 1.00 83.31 89 ARG A C 1
ATOM 668 O O . ARG A 1 89 ? 14.498 6.014 -19.480 1.00 83.31 89 ARG A O 1
ATOM 675 N N . ASP A 1 90 ? 14.938 7.099 -17.553 1.00 88.38 90 ASP A N 1
ATOM 676 C CA . ASP A 1 90 ? 15.624 5.988 -16.893 1.00 88.38 90 ASP A CA 1
ATOM 677 C C . ASP A 1 90 ? 14.749 5.280 -15.851 1.00 88.38 90 ASP A C 1
ATOM 679 O O . ASP A 1 90 ? 15.235 4.397 -15.142 1.00 88.38 90 ASP A O 1
ATOM 683 N N . THR A 1 91 ? 13.459 5.625 -15.791 1.00 94.75 91 THR A N 1
ATOM 684 C CA . THR A 1 91 ? 12.500 5.080 -14.832 1.00 94.75 91 THR A CA 1
ATOM 685 C C . THR A 1 91 ? 11.382 4.317 -15.546 1.00 94.75 91 THR A C 1
ATOM 687 O O . THR A 1 91 ? 10.759 4.787 -16.497 1.00 94.75 91 THR A O 1
ATOM 690 N N . MET A 1 92 ? 11.089 3.125 -15.045 1.00 95.94 92 MET A N 1
ATOM 691 C CA . MET A 1 92 ? 9.923 2.319 -15.388 1.00 95.94 92 MET A CA 1
ATOM 692 C C . MET A 1 92 ? 8.992 2.255 -14.181 1.00 95.94 92 MET A C 1
ATOM 694 O O . MET A 1 92 ? 9.432 2.371 -13.038 1.00 95.94 92 MET A O 1
ATOM 698 N N . ILE A 1 93 ? 7.707 2.052 -14.432 1.00 97.31 93 ILE A N 1
ATOM 699 C CA . ILE A 1 93 ? 6.692 1.829 -13.408 1.00 97.31 93 ILE A CA 1
ATOM 700 C C . ILE A 1 93 ? 6.264 0.369 -13.520 1.00 97.31 93 ILE A C 1
ATOM 702 O O . ILE A 1 93 ? 5.750 -0.040 -14.556 1.00 97.31 93 ILE A O 1
ATOM 706 N N . LEU A 1 94 ? 6.510 -0.412 -12.469 1.00 97.12 94 LEU A N 1
ATOM 707 C CA . LEU A 1 94 ? 5.990 -1.766 -12.305 1.00 97.12 94 LEU A CA 1
ATOM 708 C C . LEU A 1 94 ? 4.747 -1.699 -11.423 1.00 97.12 94 LEU A C 1
ATOM 710 O O . LEU A 1 94 ? 4.861 -1.358 -10.246 1.00 97.12 94 LEU A O 1
ATOM 714 N N . THR A 1 95 ? 3.594 -2.077 -11.957 1.00 97.31 95 THR A N 1
ATOM 715 C CA . THR A 1 95 ? 2.372 -2.245 -11.166 1.00 97.31 95 THR A CA 1
ATOM 716 C C . THR A 1 95 ? 2.114 -3.726 -10.966 1.00 97.31 95 THR A C 1
ATOM 718 O O . THR A 1 95 ? 2.130 -4.495 -11.923 1.00 97.31 95 THR A O 1
ATOM 721 N N . ILE A 1 96 ? 1.895 -4.139 -9.719 1.00 96.81 96 ILE A N 1
ATOM 722 C CA . ILE A 1 96 ? 1.509 -5.508 -9.360 1.00 96.81 96 ILE A CA 1
ATOM 723 C C . ILE A 1 96 ? 0.117 -5.446 -8.752 1.00 96.81 96 ILE A C 1
ATOM 725 O O . ILE A 1 96 ? -0.116 -4.642 -7.849 1.00 96.81 96 ILE A O 1
ATOM 729 N N . SER A 1 97 ? -0.777 -6.314 -9.218 1.00 97.19 97 SER A N 1
ATOM 730 C CA . SER A 1 97 ? -2.152 -6.394 -8.740 1.00 97.19 97 SER A CA 1
ATOM 731 C C . SER A 1 97 ? -2.506 -7.778 -8.212 1.00 97.19 97 SER A C 1
ATOM 733 O O . SER A 1 97 ? -1.904 -8.793 -8.578 1.00 97.19 97 SER A O 1
ATOM 735 N N . THR A 1 98 ? -3.498 -7.819 -7.334 1.00 96.00 98 THR A N 1
ATOM 736 C CA . THR A 1 98 ? -4.116 -9.029 -6.799 1.00 96.00 98 THR A CA 1
ATOM 737 C C . THR A 1 98 ? -5.431 -9.310 -7.533 1.00 96.00 98 THR A C 1
ATOM 739 O O . THR A 1 98 ? -6.031 -8.396 -8.104 1.00 96.00 98 THR A O 1
ATOM 742 N N . PRO A 1 99 ? -5.936 -10.558 -7.521 1.00 95.44 99 PRO A N 1
ATOM 743 C CA . PRO A 1 99 ? -7.206 -10.884 -8.176 1.00 95.44 99 PRO A CA 1
ATOM 744 C C . PRO A 1 99 ? -8.423 -10.121 -7.626 1.00 95.44 99 PRO A C 1
ATOM 746 O O . PRO A 1 99 ? -9.421 -9.983 -8.326 1.00 95.44 99 PRO A O 1
ATOM 749 N N . ASP A 1 100 ? -8.350 -9.654 -6.378 1.00 90.50 100 ASP A N 1
ATOM 750 C CA . ASP A 1 100 ? -9.391 -8.894 -5.678 1.00 90.50 100 ASP A CA 1
ATOM 751 C C . ASP A 1 100 ? -9.231 -7.367 -5.796 1.00 90.50 100 ASP A C 1
ATOM 753 O O . ASP A 1 100 ? -10.007 -6.625 -5.199 1.00 90.50 100 ASP A O 1
ATOM 757 N N . GLY A 1 101 ? -8.281 -6.889 -6.608 1.00 86.69 101 GLY A N 1
ATOM 758 C CA . GLY A 1 101 ? -8.193 -5.482 -7.008 1.00 86.69 101 GLY A CA 1
ATOM 759 C C . GLY A 1 101 ? -7.289 -4.597 -6.150 1.00 86.69 101 GLY A C 1
ATOM 760 O O . GLY A 1 101 ? -7.272 -3.388 -6.363 1.00 86.69 101 GLY A O 1
ATOM 761 N N . PHE A 1 102 ? -6.513 -5.155 -5.214 1.00 90.81 102 PHE A N 1
ATOM 762 C CA . PHE A 1 102 ? -5.397 -4.410 -4.628 1.00 90.81 102 PHE A CA 1
ATOM 763 C C . PHE A 1 102 ? -4.286 -4.273 -5.669 1.00 90.81 102 PHE A C 1
ATOM 765 O O . PHE A 1 102 ? -3.877 -5.258 -6.280 1.00 90.81 102 PHE A O 1
ATOM 772 N N . GLU A 1 103 ? -3.752 -3.069 -5.835 1.00 94.50 103 GLU A N 1
ATOM 773 C CA . GLU A 1 103 ? -2.609 -2.814 -6.703 1.00 94.50 103 GLU A CA 1
ATOM 774 C C . GLU A 1 103 ? -1.635 -1.826 -6.068 1.00 94.50 103 GLU A C 1
ATOM 776 O O . GLU A 1 103 ? -2.008 -0.961 -5.273 1.00 94.50 103 GLU A O 1
ATOM 781 N N . ALA A 1 104 ? -0.359 -1.974 -6.413 1.00 93.56 104 ALA A N 1
ATOM 782 C CA . ALA A 1 104 ? 0.685 -1.042 -6.024 1.00 93.56 104 ALA A CA 1
ATOM 783 C C . ALA A 1 104 ? 1.673 -0.852 -7.173 1.00 93.56 104 ALA A C 1
ATOM 785 O O . ALA A 1 104 ? 2.091 -1.819 -7.816 1.00 93.56 104 ALA A O 1
ATOM 786 N N . SER A 1 105 ? 2.056 0.404 -7.389 1.00 95.69 105 SER A N 1
ATOM 787 C CA . SER A 1 105 ? 2.994 0.814 -8.430 1.00 95.69 105 SER A CA 1
ATOM 788 C C . SER A 1 105 ? 4.343 1.186 -7.824 1.00 95.69 105 SER A C 1
ATOM 790 O O . SER A 1 105 ? 4.418 1.910 -6.829 1.00 95.69 105 SER A O 1
ATOM 792 N N . TYR A 1 106 ? 5.415 0.711 -8.448 1.00 95.00 106 TYR A N 1
ATOM 793 C CA . TYR A 1 106 ? 6.790 0.891 -8.003 1.00 95.00 106 TYR A CA 1
ATOM 794 C C . TYR A 1 106 ? 7.623 1.496 -9.124 1.00 95.00 106 TYR A C 1
ATOM 796 O O . TYR A 1 106 ? 7.648 0.976 -10.238 1.00 95.00 106 TYR A O 1
ATOM 804 N N . ALA A 1 107 ? 8.336 2.576 -8.819 1.00 95.88 107 ALA A N 1
ATOM 805 C CA . ALA A 1 107 ? 9.336 3.119 -9.725 1.00 95.88 107 ALA A CA 1
ATOM 806 C C . ALA A 1 107 ? 10.611 2.267 -9.655 1.00 95.88 107 ALA A C 1
ATOM 808 O O . ALA A 1 107 ? 11.158 2.046 -8.573 1.00 95.88 107 ALA A O 1
ATOM 809 N N . LEU A 1 108 ? 11.088 1.809 -10.808 1.00 95.81 108 LEU A N 1
ATOM 810 C CA . LEU A 1 108 ? 12.319 1.043 -10.962 1.00 95.81 108 LEU A CA 1
ATOM 811 C C . LEU A 1 108 ? 13.192 1.713 -12.012 1.00 95.81 108 LEU A C 1
ATOM 813 O O . LEU A 1 108 ? 12.734 1.985 -13.119 1.00 95.81 108 LEU A O 1
ATOM 817 N N . ASN A 1 109 ? 14.465 1.930 -11.696 1.00 95.50 109 ASN A N 1
ATOM 818 C CA . ASN A 1 109 ? 15.436 2.222 -12.741 1.00 95.50 109 ASN A CA 1
ATOM 819 C C . ASN A 1 109 ? 15.884 0.924 -13.429 1.00 95.50 109 ASN A C 1
ATOM 821 O O . ASN A 1 109 ? 15.598 -0.180 -12.958 1.00 95.50 109 ASN A O 1
ATOM 825 N N . ARG A 1 110 ? 16.600 1.046 -14.552 1.00 90.31 110 ARG A N 1
ATOM 826 C CA . ARG A 1 110 ? 17.041 -0.124 -15.327 1.00 90.31 110 ARG A CA 1
ATOM 827 C C . ARG A 1 110 ? 17.889 -1.101 -14.507 1.00 90.31 110 ARG A C 1
ATOM 829 O O . ARG A 1 110 ? 17.596 -2.289 -14.528 1.00 90.31 110 ARG A O 1
ATOM 836 N N . SER A 1 111 ? 18.853 -0.608 -13.728 1.00 92.94 111 SER A N 1
ATOM 837 C CA . SER A 1 111 ? 19.668 -1.469 -12.860 1.00 92.94 111 SER A CA 1
ATOM 838 C C . SER A 1 111 ? 18.829 -2.209 -11.816 1.00 92.94 111 SER A C 1
ATOM 840 O O . SER A 1 111 ? 19.000 -3.404 -11.631 1.00 92.94 111 SER A O 1
ATOM 842 N N . GLY A 1 112 ? 17.875 -1.529 -11.174 1.00 93.44 112 GLY A N 1
ATOM 843 C CA . GLY A 1 112 ? 17.008 -2.141 -10.168 1.00 93.44 112 GLY A CA 1
ATOM 844 C C . GLY A 1 112 ? 16.047 -3.172 -10.762 1.00 93.44 112 GLY A C 1
ATOM 845 O O . GLY A 1 112 ? 15.713 -4.150 -10.100 1.00 93.44 112 GLY A O 1
ATOM 846 N N . ALA A 1 113 ? 15.621 -2.984 -12.014 1.00 93.00 113 ALA A N 1
ATOM 847 C CA . ALA A 1 113 ? 14.833 -3.974 -12.737 1.00 93.00 113 ALA A CA 1
ATOM 848 C C . ALA A 1 113 ? 15.661 -5.216 -13.103 1.00 93.00 113 ALA A C 1
ATOM 850 O O . ALA A 1 113 ? 15.174 -6.333 -12.925 1.00 93.00 113 ALA A O 1
ATOM 851 N N . ASP A 1 114 ? 16.902 -5.031 -13.561 1.00 93.19 114 ASP A N 1
ATOM 852 C CA . ASP A 1 114 ? 17.821 -6.136 -13.859 1.00 93.19 114 ASP A CA 1
ATOM 853 C C . ASP A 1 114 ? 18.122 -6.949 -12.584 1.00 93.19 114 ASP A C 1
ATOM 855 O O . ASP A 1 114 ? 17.997 -8.176 -12.585 1.00 93.19 114 ASP A O 1
ATOM 859 N N . ASP A 1 115 ? 18.404 -6.269 -11.467 1.00 93.44 115 ASP A N 1
ATOM 860 C CA . ASP A 1 115 ? 18.635 -6.897 -10.160 1.00 93.44 115 ASP A CA 1
ATOM 861 C C . ASP A 1 115 ? 17.408 -7.686 -9.671 1.00 93.44 115 ASP A C 1
ATOM 863 O O . ASP A 1 115 ? 17.533 -8.809 -9.167 1.00 93.44 115 ASP A O 1
ATOM 867 N N . LEU A 1 116 ? 16.205 -7.119 -9.831 1.00 92.69 116 LEU A N 1
ATOM 868 C CA . LEU A 1 116 ? 14.949 -7.782 -9.481 1.00 92.69 116 LEU A CA 1
ATOM 869 C C . LEU A 1 116 ? 14.731 -9.041 -10.332 1.00 92.69 116 LEU A C 1
ATOM 871 O O . LEU A 1 116 ? 14.406 -10.098 -9.790 1.00 92.69 116 LEU A O 1
ATOM 875 N N . ALA A 1 117 ? 14.928 -8.944 -11.649 1.00 92.94 117 ALA A N 1
ATOM 876 C CA . ALA A 1 117 ? 14.751 -10.059 -12.575 1.00 92.94 117 ALA A CA 1
ATOM 877 C C . ALA A 1 117 ? 15.730 -11.206 -12.285 1.00 92.94 117 ALA A C 1
ATOM 879 O O . ALA A 1 117 ? 15.330 -12.376 -12.260 1.00 92.94 117 ALA A O 1
ATOM 880 N N . GLN A 1 118 ? 16.992 -10.876 -12.008 1.00 92.62 118 GLN A N 1
ATOM 881 C CA . GLN A 1 118 ? 18.006 -11.859 -11.643 1.00 92.62 118 GLN A CA 1
ATOM 882 C C . GLN A 1 118 ? 17.659 -12.540 -10.312 1.00 92.62 118 GLN A C 1
ATOM 884 O O . GLN A 1 118 ? 17.634 -13.767 -10.237 1.00 92.62 118 GLN A O 1
ATOM 889 N N . SER A 1 119 ? 17.278 -11.764 -9.293 1.00 91.00 119 SER A N 1
ATOM 890 C CA . SER A 1 119 ? 16.905 -12.294 -7.972 1.00 91.00 119 SER A CA 1
ATOM 891 C C . SER A 1 119 ? 15.708 -13.247 -8.028 1.00 91.00 119 SER A C 1
ATOM 893 O O . SER A 1 119 ? 15.677 -14.251 -7.319 1.00 91.00 119 SER A O 1
ATOM 895 N N . LEU A 1 120 ? 14.718 -12.950 -8.876 1.00 89.31 120 LEU A N 1
ATOM 896 C CA . LEU A 1 120 ? 13.569 -13.830 -9.100 1.00 89.31 120 LEU A CA 1
ATOM 897 C C . LEU A 1 120 ? 13.964 -15.121 -9.825 1.00 89.31 120 LEU A C 1
ATOM 899 O O . LEU A 1 120 ? 13.427 -16.180 -9.508 1.00 89.31 120 LEU A O 1
ATOM 903 N N . SER A 1 121 ? 14.901 -15.041 -10.772 1.00 89.56 121 SER A N 1
ATOM 904 C CA . SER A 1 121 ? 15.390 -16.198 -11.534 1.00 89.56 121 SER A CA 1
ATOM 905 C C . SER A 1 121 ? 16.243 -17.138 -10.678 1.00 89.56 121 SER A C 1
ATOM 907 O O . SER A 1 121 ? 16.152 -18.356 -10.821 1.00 89.56 121 SER A O 1
ATOM 909 N N . ASP A 1 122 ? 17.031 -16.574 -9.761 1.00 86.88 122 ASP A N 1
ATOM 910 C CA . ASP A 1 122 ? 17.911 -17.320 -8.857 1.00 86.88 122 ASP A CA 1
ATOM 911 C C . ASP A 1 122 ? 17.185 -17.867 -7.618 1.00 86.88 122 ASP A C 1
ATOM 913 O O . ASP A 1 122 ? 17.753 -18.658 -6.859 1.00 86.88 122 ASP A O 1
ATOM 917 N N . ALA A 1 123 ? 15.931 -17.462 -7.387 1.00 79.88 123 ALA A N 1
ATOM 918 C CA . ALA A 1 123 ? 15.163 -17.893 -6.229 1.00 79.88 123 ALA A CA 1
ATOM 919 C C . ALA A 1 123 ? 14.898 -19.417 -6.282 1.00 79.88 123 ALA A C 1
ATOM 921 O O . ALA A 1 123 ? 14.200 -19.905 -7.174 1.00 79.88 123 ALA A O 1
ATOM 922 N N . PRO A 1 124 ? 15.404 -20.208 -5.316 1.00 76.19 124 PRO A N 1
ATOM 923 C CA . PRO A 1 124 ? 15.160 -21.640 -5.279 1.00 76.19 124 PRO A CA 1
ATOM 924 C C . PRO A 1 124 ? 13.690 -21.925 -4.946 1.00 76.19 124 PRO A C 1
ATOM 926 O O . PRO A 1 124 ? 13.115 -21.312 -4.046 1.00 76.19 124 PRO A O 1
ATOM 929 N N . ALA A 1 125 ? 13.106 -22.927 -5.611 1.00 66.25 125 ALA A N 1
ATOM 930 C CA . ALA A 1 125 ? 11.691 -23.297 -5.476 1.00 66.25 125 ALA A CA 1
ATOM 931 C C . ALA A 1 125 ? 11.237 -23.588 -4.026 1.00 66.25 125 ALA A C 1
ATOM 933 O O . ALA A 1 125 ? 10.070 -23.392 -3.702 1.00 66.25 125 ALA A O 1
ATOM 934 N N . ASN A 1 126 ? 12.162 -24.004 -3.149 1.00 60.50 126 ASN A N 1
ATOM 935 C CA . ASN A 1 126 ? 11.922 -24.288 -1.729 1.00 60.50 126 ASN A CA 1
ATOM 936 C C . ASN A 1 126 ? 12.793 -23.410 -0.814 1.00 60.50 126 ASN A C 1
ATOM 938 O O . ASN A 1 126 ? 13.461 -23.912 0.094 1.00 60.50 126 ASN A O 1
ATOM 942 N N . MET A 1 127 ? 12.839 -22.101 -1.063 1.00 59.28 127 MET A N 1
ATOM 943 C CA . MET A 1 127 ? 13.541 -21.184 -0.168 1.00 59.28 127 MET A CA 1
ATOM 944 C C . MET A 1 127 ? 12.913 -21.241 1.243 1.00 59.28 127 MET A C 1
ATOM 946 O O . MET A 1 127 ? 11.696 -21.071 1.369 1.00 59.28 127 MET A O 1
ATOM 950 N N . PRO A 1 128 ? 13.693 -21.470 2.322 1.00 54.38 128 PRO A N 1
ATOM 951 C CA . PRO A 1 128 ? 13.186 -21.264 3.678 1.00 54.38 128 PRO A CA 1
ATOM 952 C C . PRO A 1 128 ? 12.710 -19.812 3.822 1.00 54.38 128 PRO A C 1
ATOM 954 O O . PRO A 1 128 ? 13.131 -18.954 3.053 1.00 54.38 128 PRO A O 1
ATOM 957 N N . VAL A 1 129 ? 11.843 -19.512 4.797 1.00 57.06 129 VAL A N 1
ATOM 958 C CA . VAL A 1 129 ? 11.327 -18.151 5.062 1.00 57.06 129 VAL A CA 1
ATOM 959 C C . VAL A 1 129 ? 12.455 -17.243 5.587 1.00 57.06 129 VAL A C 1
ATOM 96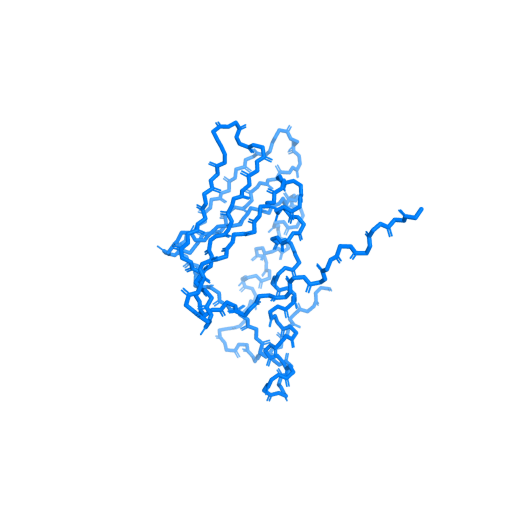1 O O . VAL A 1 129 ? 12.458 -16.794 6.725 1.00 57.06 129 VAL A O 1
ATOM 964 N N . ALA A 1 130 ? 13.464 -16.994 4.766 1.00 48.66 130 ALA A N 1
ATOM 965 C CA . ALA A 1 130 ? 14.608 -16.154 5.023 1.00 48.66 130 ALA A CA 1
ATOM 966 C C . ALA A 1 130 ? 14.590 -15.057 3.964 1.00 48.66 130 ALA A C 1
ATOM 968 O O . ALA A 1 130 ? 14.496 -15.310 2.767 1.00 48.66 130 ALA A O 1
ATOM 969 N N . ILE A 1 131 ? 14.601 -13.815 4.433 1.00 55.12 131 ILE A N 1
ATOM 970 C CA . ILE A 1 131 ? 14.657 -12.639 3.575 1.00 55.12 131 ILE A CA 1
ATOM 971 C C . ILE A 1 131 ? 16.046 -12.629 2.931 1.00 55.12 131 ILE A C 1
ATOM 973 O O . ILE A 1 131 ? 17.033 -12.474 3.652 1.00 55.12 131 ILE A O 1
ATOM 977 N N . LEU A 1 132 ? 16.124 -12.768 1.604 1.00 45.09 132 LEU A N 1
ATOM 978 C CA . LEU A 1 132 ? 17.281 -12.282 0.856 1.00 45.09 132 LEU A CA 1
ATOM 979 C C . LEU A 1 132 ? 17.330 -10.769 1.083 1.00 45.09 132 LEU A C 1
ATOM 981 O O . LEU A 1 132 ? 16.471 -10.030 0.606 1.00 45.09 132 LEU A O 1
ATOM 985 N N . LYS A 1 133 ? 18.248 -10.321 1.936 1.00 44.03 133 LYS A N 1
ATOM 986 C CA . LYS A 1 133 ? 18.559 -8.900 2.056 1.00 44.03 133 LYS A CA 1
ATOM 987 C C . LYS A 1 133 ? 19.560 -8.578 0.953 1.00 44.03 133 LYS A C 1
ATOM 989 O O . LYS A 1 133 ? 20.612 -9.215 0.927 1.00 44.03 133 LYS A O 1
ATOM 994 N N . ASN A 1 134 ? 19.228 -7.610 0.102 1.00 41.75 134 ASN A N 1
ATOM 995 C CA . ASN A 1 134 ? 20.256 -6.773 -0.515 1.00 41.75 134 ASN A CA 1
ATOM 996 C C . ASN A 1 134 ? 20.890 -5.882 0.558 1.00 41.75 134 ASN A C 1
ATOM 998 O O . ASN A 1 134 ? 20.163 -5.499 1.510 1.00 41.75 134 ASN A O 1
#

Organism: NCBI:txid2528245

Secondary structure (DSSP, 8-state):
-----------EEEEEEEEE-TTSSEEEEEEEETTS-EEEEEEEHHHHHHHHHHHHHHHHHHHHHHHT-TT--------EEEEEE-SSTTEEEEEEE-TTS-EEEEEEEHHHHHHHHHHHHH--TT--S-----

pLDDT: mean 87.32, std 14.38, range [35.47, 97.38]

Radius of gyration: 19.42 Å; chains: 1; bounding box: 43×52×44 Å

Foldseek 3Di:
DPPPPPPPDFAFPDFDDWDADPVNQWIWTWGQGPVRDIDIDIGGPVRVVVCVVCVQVVVLVVVCVVVVNNLDGDDADFPDWDWAQDPPRQWIWIWTAGPVGDIDIDIDGPVRVVVVVVCVVPDDPDDDSDDPDD